Protein AF-A0A7S4NVI3-F1 (afdb_monomer_lite)

Structure (mmCIF, N/CA/C/O backbone):
data_AF-A0A7S4NVI3-F1
#
_entry.id   AF-A0A7S4NVI3-F1
#
loop_
_atom_site.group_PDB
_atom_site.id
_atom_site.type_symbol
_atom_site.label_atom_id
_atom_site.label_alt_id
_atom_site.label_comp_id
_atom_site.label_asym_id
_atom_site.label_entity_id
_atom_site.label_seq_id
_atom_site.pdbx_PDB_ins_code
_atom_site.Cartn_x
_atom_site.Cartn_y
_atom_site.Cartn_z
_atom_site.occupancy
_atom_site.B_iso_or_equiv
_atom_site.auth_seq_id
_atom_site.auth_comp_id
_atom_site.auth_asym_id
_atom_site.a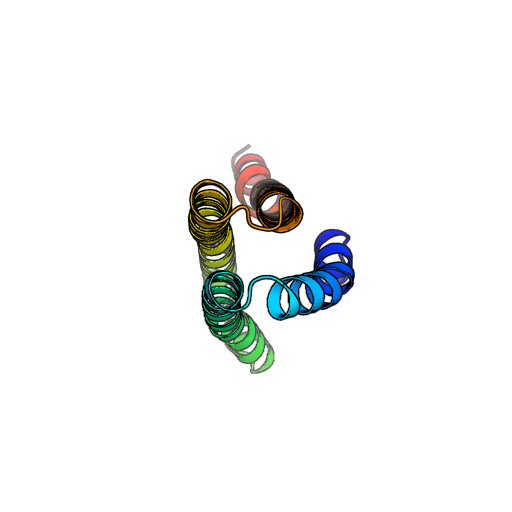uth_atom_id
_atom_site.pdbx_PDB_model_num
ATOM 1 N N . PHE A 1 1 ? -19.274 -8.121 8.576 1.00 41.72 1 PHE A N 1
ATOM 2 C CA . PHE A 1 1 ? -18.892 -9.004 7.457 1.00 41.72 1 PHE A CA 1
ATOM 3 C C . PHE A 1 1 ? -19.055 -8.321 6.098 1.00 41.72 1 PHE A C 1
ATOM 5 O O . PHE A 1 1 ? -19.888 -8.720 5.302 1.00 41.72 1 PHE A O 1
ATOM 12 N N . ARG A 1 2 ? -18.261 -7.287 5.793 1.00 56.16 2 ARG A N 1
ATOM 13 C CA . ARG A 1 2 ? -18.222 -6.719 4.435 1.00 56.16 2 ARG A CA 1
ATOM 14 C C . ARG A 1 2 ? -16.770 -6.443 4.050 1.00 56.16 2 ARG A C 1
ATOM 16 O O . ARG A 1 2 ? -16.317 -5.307 4.099 1.00 56.16 2 ARG A O 1
ATOM 23 N N . GLN A 1 3 ? -16.028 -7.524 3.803 1.00 67.62 3 GLN A N 1
ATOM 24 C CA . GLN A 1 3 ? -14.626 -7.475 3.364 1.00 67.62 3 GLN A CA 1
ATOM 25 C C . GLN A 1 3 ? -14.501 -7.253 1.847 1.00 67.62 3 GLN A C 1
ATOM 27 O O . GLN A 1 3 ? -13.537 -6.640 1.404 1.00 67.62 3 GLN A O 1
ATOM 32 N N . LEU A 1 4 ? -15.519 -7.642 1.070 1.00 81.94 4 LEU A N 1
ATOM 33 C CA . LEU A 1 4 ? -15.618 -7.374 -0.367 1.00 81.94 4 LEU A CA 1
ATOM 34 C C . LEU A 1 4 ? -16.036 -5.918 -0.616 1.00 81.94 4 LEU A C 1
ATOM 36 O O . LEU A 1 4 ? -17.210 -5.597 -0.814 1.00 81.94 4 LEU A O 1
ATOM 40 N N . THR A 1 5 ? -15.071 -5.011 -0.528 1.00 87.88 5 THR A N 1
ATOM 41 C CA . THR A 1 5 ? -15.232 -3.615 -0.949 1.00 87.88 5 THR A CA 1
ATOM 42 C C . THR A 1 5 ? -14.802 -3.454 -2.404 1.00 87.88 5 THR A C 1
ATOM 44 O O . THR A 1 5 ? -14.074 -4.291 -2.937 1.00 87.88 5 THR A O 1
ATOM 47 N N . PHE A 1 6 ? -15.215 -2.353 -3.040 1.00 89.19 6 PHE A N 1
ATOM 48 C CA . PHE A 1 6 ? -14.707 -1.987 -4.365 1.00 89.19 6 PHE A CA 1
ATOM 49 C C . PHE A 1 6 ? -13.173 -1.970 -4.388 1.00 89.19 6 PHE A C 1
ATOM 51 O O . PHE A 1 6 ? -12.590 -2.558 -5.284 1.00 89.19 6 PHE A O 1
ATOM 58 N N . LEU A 1 7 ? -12.532 -1.395 -3.360 1.00 89.50 7 LEU A N 1
ATOM 59 C CA . LEU A 1 7 ? -11.072 -1.375 -3.209 1.00 89.50 7 LEU A CA 1
ATOM 60 C C . LEU A 1 7 ? -10.464 -2.783 -3.257 1.00 89.50 7 LEU A C 1
ATOM 62 O O . LEU A 1 7 ? -9.495 -3.010 -3.972 1.00 89.50 7 LEU A O 1
ATOM 66 N N . HIS A 1 8 ? -11.046 -3.730 -2.523 1.00 89.94 8 HIS A N 1
ATOM 67 C CA . HIS A 1 8 ? -10.538 -5.098 -2.470 1.00 89.94 8 HIS A CA 1
ATOM 68 C C . HIS A 1 8 ? -10.656 -5.808 -3.826 1.00 89.94 8 HIS A C 1
ATOM 70 O O . HIS A 1 8 ? -9.685 -6.390 -4.304 1.00 89.94 8 HIS A O 1
ATOM 76 N N . ILE A 1 9 ? -11.829 -5.720 -4.463 1.00 91.44 9 ILE A N 1
ATOM 77 C CA . ILE A 1 9 ? -12.079 -6.354 -5.765 1.00 91.44 9 ILE A CA 1
ATOM 78 C C . ILE A 1 9 ? -11.223 -5.698 -6.851 1.00 91.44 9 ILE A C 1
ATOM 80 O O . ILE A 1 9 ? -10.580 -6.404 -7.620 1.00 91.44 9 ILE A O 1
ATOM 84 N N . TYR A 1 10 ? -11.169 -4.364 -6.880 1.00 92.62 10 TYR A N 1
ATOM 85 C CA . TYR A 1 10 ? -10.333 -3.604 -7.805 1.00 92.62 10 TYR A CA 1
ATOM 86 C C . TYR A 1 10 ? -8.871 -4.028 -7.691 1.00 92.62 10 TYR A C 1
ATOM 88 O O . TYR A 1 10 ? -8.262 -4.352 -8.705 1.00 92.62 10 TYR A O 1
ATOM 96 N N . HIS A 1 11 ? -8.327 -4.093 -6.472 1.00 92.88 11 HIS A N 1
ATOM 97 C CA . HIS A 1 11 ? -6.937 -4.474 -6.253 1.00 92.88 11 HIS A CA 1
ATOM 98 C C . HIS A 1 11 ? -6.653 -5.901 -6.732 1.00 92.88 11 HIS A C 1
ATOM 100 O O . HIS A 1 11 ? -5.827 -6.079 -7.620 1.00 92.88 11 HIS A O 1
ATOM 106 N N . HIS A 1 12 ? -7.362 -6.909 -6.211 1.00 91.12 12 HIS A N 1
ATOM 107 C CA . HIS A 1 12 ? -7.050 -8.311 -6.511 1.00 91.12 12 HIS A CA 1
ATOM 108 C C . HIS A 1 12 ? -7.372 -8.725 -7.952 1.00 91.12 12 HIS A C 1
ATOM 110 O O . HIS A 1 12 ? -6.710 -9.616 -8.476 1.00 91.12 12 HIS A O 1
ATOM 116 N N . ALA A 1 13 ? -8.338 -8.077 -8.610 1.00 90.94 13 ALA A N 1
ATOM 117 C CA . ALA A 1 13 ? -8.626 -8.341 -10.019 1.00 90.94 13 ALA A CA 1
ATOM 118 C C . ALA A 1 13 ? -7.577 -7.737 -10.969 1.00 90.94 13 ALA A C 1
ATOM 120 O O . ALA A 1 13 ? -7.327 -8.295 -12.033 1.00 90.94 13 ALA A O 1
ATOM 121 N N . SER A 1 14 ? -6.966 -6.604 -10.604 1.00 90.50 14 SER A N 1
ATOM 122 C CA . SER A 1 14 ? -6.025 -5.878 -11.471 1.00 90.50 14 SER A CA 1
ATOM 123 C C . SER A 1 14 ? -4.556 -6.211 -11.205 1.00 90.50 14 SER A C 1
ATOM 125 O O . SER A 1 14 ? -3.780 -6.311 -12.154 1.00 90.50 14 SER A O 1
ATOM 127 N N . ILE A 1 15 ? -4.166 -6.404 -9.938 1.00 88.06 15 ILE A N 1
ATOM 128 C CA . ILE A 1 15 ? -2.756 -6.536 -9.543 1.00 88.06 15 ILE A CA 1
ATOM 129 C C . ILE A 1 15 ? -2.086 -7.756 -10.171 1.00 88.06 15 ILE A C 1
ATOM 131 O O . ILE A 1 15 ? -0.941 -7.656 -10.585 1.00 88.06 15 ILE A O 1
ATOM 135 N N . LEU A 1 16 ? -2.801 -8.879 -10.302 1.00 88.19 16 LEU A N 1
ATOM 136 C CA . LEU A 1 16 ? -2.252 -10.115 -10.872 1.00 88.19 16 LEU A CA 1
ATOM 137 C C . LEU A 1 16 ? -1.845 -9.923 -12.338 1.00 88.19 16 LEU A C 1
ATOM 139 O O . LEU A 1 16 ? -0.738 -10.281 -12.727 1.00 88.19 16 LEU A O 1
ATOM 143 N N . VAL A 1 17 ? -2.717 -9.285 -13.124 1.00 86.94 17 VAL A N 1
ATOM 144 C CA . VAL A 1 17 ? -2.473 -9.006 -14.546 1.00 86.94 17 VAL A CA 1
ATOM 145 C C . VAL A 1 17 ? -1.345 -7.986 -14.713 1.00 86.94 17 VAL A C 1
ATOM 147 O O . VAL A 1 17 ? -0.477 -8.145 -15.568 1.00 86.94 17 VAL A O 1
ATOM 150 N N . LEU A 1 18 ? -1.338 -6.938 -13.883 1.00 85.06 18 LEU A N 1
ATOM 151 C CA . LEU A 1 18 ? -0.319 -5.889 -13.934 1.00 85.06 18 LEU A CA 1
ATOM 152 C C . LEU A 1 18 ? 1.061 -6.389 -13.493 1.00 85.06 18 LEU A C 1
ATOM 154 O O . LEU A 1 18 ? 2.056 -6.007 -14.107 1.00 85.06 18 LEU A O 1
ATOM 158 N N . ALA A 1 19 ? 1.128 -7.244 -12.471 1.00 83.88 19 ALA A N 1
ATOM 159 C CA . ALA A 1 19 ? 2.376 -7.825 -11.985 1.00 83.88 19 ALA A CA 1
ATOM 160 C C . ALA A 1 19 ? 2.994 -8.773 -13.022 1.00 83.88 19 ALA A C 1
ATOM 162 O O . ALA A 1 19 ? 4.193 -8.691 -13.292 1.00 83.88 19 ALA A O 1
ATOM 163 N N . GLU A 1 20 ? 2.183 -9.617 -13.667 1.00 84.62 20 GLU A N 1
ATOM 164 C CA . GLU A 1 20 ? 2.650 -10.496 -14.745 1.00 84.62 20 GLU A CA 1
ATOM 165 C C . GLU A 1 20 ? 3.166 -9.685 -15.944 1.00 84.62 20 GLU A C 1
ATOM 167 O O . GLU A 1 20 ? 4.308 -9.865 -16.374 1.00 84.62 20 GLU A O 1
ATOM 172 N N . ALA A 1 21 ? 2.378 -8.717 -16.425 1.00 82.19 21 ALA A N 1
ATOM 173 C CA . ALA A 1 21 ? 2.780 -7.846 -17.529 1.00 82.19 21 ALA A CA 1
ATOM 174 C C . ALA A 1 21 ? 4.053 -7.044 -17.207 1.00 82.19 21 ALA A C 1
ATOM 176 O O . ALA A 1 21 ? 4.940 -6.909 -18.055 1.00 82.19 21 ALA A O 1
ATOM 177 N N . GLY A 1 22 ? 4.165 -6.532 -15.978 1.00 79.00 22 GLY A N 1
ATOM 178 C CA . GLY A 1 22 ? 5.331 -5.796 -15.501 1.00 79.00 22 GLY A CA 1
ATOM 179 C C . GLY A 1 22 ? 6.579 -6.670 -15.397 1.00 79.00 22 GLY A C 1
ATOM 180 O O . GLY A 1 22 ? 7.651 -6.254 -15.828 1.00 79.00 22 GLY A O 1
ATOM 181 N N . THR A 1 23 ? 6.457 -7.889 -14.872 1.00 79.81 23 THR A N 1
ATOM 182 C CA . THR A 1 23 ? 7.601 -8.790 -14.667 1.00 79.81 23 THR A CA 1
ATOM 183 C C . THR A 1 23 ? 8.228 -9.212 -15.992 1.00 79.81 23 THR A C 1
ATOM 185 O O . THR A 1 23 ? 9.451 -9.218 -16.121 1.00 79.81 23 THR A O 1
ATOM 188 N N . VAL A 1 24 ? 7.404 -9.502 -17.001 1.00 81.25 24 VAL A N 1
ATOM 189 C CA . VAL A 1 24 ? 7.876 -9.892 -18.339 1.00 81.25 24 VAL A CA 1
ATOM 190 C C . VAL A 1 24 ? 8.623 -8.751 -19.036 1.00 81.25 24 VAL A C 1
ATOM 192 O O . VAL A 1 24 ? 9.581 -8.994 -19.766 1.00 81.25 24 VAL A O 1
ATOM 195 N N . THR A 1 25 ? 8.199 -7.506 -18.817 1.00 73.19 25 THR A N 1
ATOM 196 C CA . THR A 1 25 ? 8.721 -6.341 -19.547 1.00 73.19 25 THR A CA 1
ATOM 197 C C . THR A 1 25 ? 9.845 -5.615 -18.810 1.00 73.19 25 THR A C 1
ATOM 199 O O . THR A 1 25 ? 10.765 -5.106 -19.446 1.00 73.19 25 THR A O 1
ATOM 202 N N . TYR A 1 26 ? 9.813 -5.589 -17.477 1.00 73.12 26 TYR A N 1
ATOM 203 C CA . TYR A 1 26 ? 10.719 -4.793 -16.652 1.00 73.12 26 TYR A CA 1
ATOM 204 C C . TYR A 1 26 ? 11.003 -5.452 -15.288 1.00 73.12 26 TYR A C 1
ATOM 206 O O . TYR A 1 26 ? 10.801 -4.857 -14.225 1.00 73.12 26 TYR A O 1
ATOM 214 N N . ALA A 1 27 ? 11.510 -6.687 -15.327 1.00 72.19 27 ALA A N 1
ATOM 215 C CA . ALA A 1 27 ? 11.681 -7.561 -14.164 1.00 72.19 27 ALA A CA 1
ATOM 216 C C . ALA A 1 27 ? 12.347 -6.902 -12.938 1.00 72.19 27 ALA A C 1
ATOM 218 O O . ALA A 1 27 ? 11.838 -7.032 -11.828 1.00 72.19 27 ALA A O 1
ATOM 219 N N . ALA A 1 28 ? 13.464 -6.183 -13.105 1.00 73.50 28 ALA A N 1
ATOM 220 C CA . ALA A 1 28 ? 14.252 -5.681 -11.972 1.00 73.50 28 ALA A CA 1
ATOM 221 C C . ALA A 1 28 ? 13.510 -4.635 -11.098 1.00 73.50 28 ALA A C 1
ATOM 223 O O . ALA A 1 28 ? 13.351 -4.878 -9.901 1.00 73.50 28 ALA A O 1
ATOM 224 N N . PRO A 1 29 ? 13.020 -3.500 -11.637 1.00 70.56 29 PRO A N 1
ATOM 225 C CA . PRO A 1 29 ? 12.279 -2.512 -10.845 1.00 70.56 29 PRO A CA 1
ATOM 226 C C . PRO A 1 29 ? 10.922 -3.015 -10.323 1.00 70.56 29 PRO A C 1
ATOM 228 O O . PRO A 1 29 ? 10.546 -2.655 -9.207 1.00 70.56 29 PRO A O 1
ATOM 231 N N . VAL A 1 30 ? 10.218 -3.877 -11.072 1.00 75.94 30 VAL A N 1
ATOM 232 C CA . VAL A 1 30 ? 8.966 -4.513 -10.604 1.00 75.94 30 VAL A CA 1
ATOM 233 C C . VAL A 1 30 ? 9.227 -5.401 -9.389 1.00 75.94 30 VAL A C 1
ATOM 235 O O . VAL A 1 30 ? 8.540 -5.268 -8.381 1.00 75.94 30 VAL A O 1
ATOM 238 N N . SER A 1 31 ? 10.285 -6.219 -9.428 1.00 79.62 31 SER A N 1
ATOM 239 C CA . SER A 1 31 ? 10.616 -7.155 -8.343 1.00 79.62 31 SER A CA 1
ATOM 240 C C . SER A 1 31 ? 10.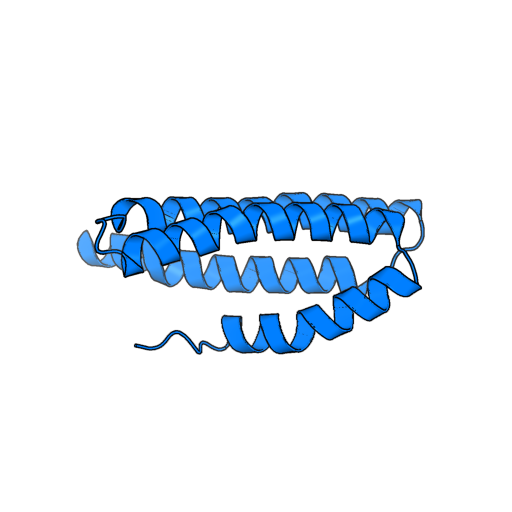839 -6.464 -6.995 1.00 79.62 31 SER A C 1
ATOM 242 O O . SER A 1 31 ? 10.514 -7.027 -5.949 1.00 79.62 31 SER A O 1
ATOM 244 N N . ILE A 1 32 ? 11.380 -5.240 -6.986 1.00 82.38 32 ILE A N 1
ATOM 245 C CA . ILE A 1 32 ? 11.585 -4.474 -5.746 1.00 82.38 32 ILE A CA 1
ATOM 246 C C . ILE A 1 32 ? 10.238 -3.993 -5.182 1.00 82.38 32 ILE A C 1
ATOM 248 O O . ILE A 1 32 ? 10.005 -4.098 -3.976 1.00 82.38 32 ILE A O 1
ATOM 252 N N . GLY A 1 33 ? 9.341 -3.502 -6.045 1.00 82.94 33 GLY A N 1
ATOM 253 C CA . GLY A 1 33 ? 7.981 -3.115 -5.658 1.00 82.94 33 GLY A CA 1
ATOM 254 C C . GLY A 1 33 ? 7.178 -4.297 -5.111 1.00 82.94 33 GLY A C 1
ATOM 255 O O . GLY A 1 33 ? 6.573 -4.192 -4.041 1.00 82.94 33 GLY A O 1
ATOM 256 N N . ASP A 1 34 ? 7.259 -5.446 -5.779 1.00 85.12 34 ASP A N 1
ATOM 257 C CA . ASP A 1 34 ? 6.610 -6.685 -5.347 1.00 85.12 34 ASP A CA 1
ATOM 258 C C . ASP A 1 34 ? 7.178 -7.191 -4.018 1.00 85.12 34 ASP A C 1
ATOM 260 O O . ASP A 1 34 ? 6.427 -7.586 -3.130 1.00 85.12 34 ASP A O 1
ATOM 264 N N . SER A 1 35 ? 8.495 -7.088 -3.814 1.00 88.56 35 SER A N 1
ATOM 265 C CA . SER A 1 35 ? 9.132 -7.461 -2.543 1.00 88.56 35 SER A CA 1
ATOM 266 C C . SER A 1 35 ? 8.615 -6.617 -1.371 1.00 88.56 35 SER A C 1
ATOM 268 O O . SER A 1 35 ? 8.306 -7.153 -0.302 1.00 88.56 35 SER A O 1
ATOM 270 N N . LEU A 1 36 ? 8.468 -5.300 -1.568 1.00 90.38 36 LEU A N 1
ATOM 271 C CA . LEU A 1 36 ? 7.859 -4.410 -0.573 1.00 90.38 36 LEU A CA 1
ATO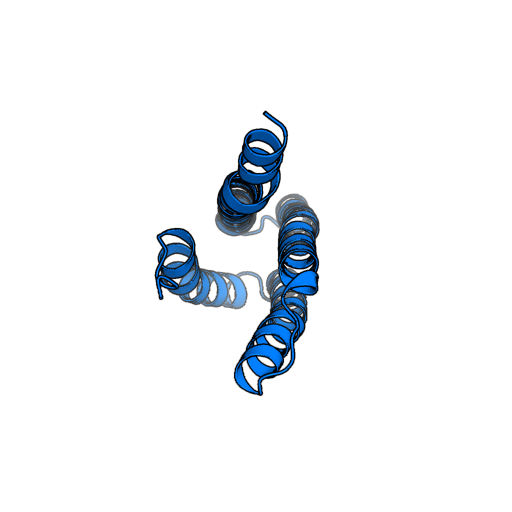M 272 C C . LEU A 1 36 ? 6.398 -4.786 -0.302 1.00 90.38 36 LEU A C 1
ATOM 274 O O . LEU A 1 36 ? 5.968 -4.806 0.855 1.00 90.38 36 LEU A O 1
ATOM 278 N N . ASN A 1 37 ? 5.641 -5.115 -1.350 1.00 91.44 37 ASN A N 1
ATOM 279 C CA . ASN A 1 37 ? 4.259 -5.555 -1.221 1.00 91.44 37 ASN A CA 1
ATOM 280 C C . ASN A 1 37 ? 4.147 -6.865 -0.423 1.00 91.44 37 ASN A C 1
ATOM 282 O O . ASN A 1 37 ? 3.339 -6.944 0.504 1.00 91.44 37 ASN A O 1
ATOM 286 N N . CYS A 1 38 ? 4.987 -7.861 -0.714 1.00 92.38 38 CYS A N 1
ATOM 287 C CA . CYS A 1 38 ? 5.047 -9.115 0.033 1.00 92.38 38 CYS A CA 1
ATOM 288 C C . CYS A 1 38 ? 5.351 -8.878 1.516 1.00 92.38 38 CYS A C 1
ATOM 290 O O . CYS A 1 38 ? 4.675 -9.443 2.375 1.00 92.38 38 CYS A O 1
ATOM 292 N N . PHE A 1 39 ? 6.311 -8.004 1.834 1.00 94.12 39 PHE A N 1
ATOM 293 C CA . PHE A 1 39 ? 6.630 -7.654 3.220 1.00 94.12 39 PHE A CA 1
ATOM 294 C C . PHE A 1 39 ? 5.424 -7.060 3.962 1.00 94.12 39 PHE A C 1
ATOM 296 O O . PHE A 1 39 ? 5.078 -7.502 5.060 1.00 94.12 39 PHE A O 1
ATOM 303 N N . VAL A 1 40 ? 4.730 -6.095 3.355 1.00 95.12 40 VAL A N 1
ATOM 304 C CA . VAL A 1 40 ? 3.527 -5.502 3.957 1.00 95.12 40 VAL A CA 1
ATOM 305 C C . VAL A 1 40 ? 2.395 -6.520 4.083 1.00 95.12 40 VAL A C 1
ATOM 307 O O . VAL A 1 40 ? 1.684 -6.527 5.092 1.00 95.12 40 VAL A O 1
ATOM 310 N N . HIS A 1 41 ? 2.244 -7.417 3.109 1.00 94.50 41 HIS A N 1
ATOM 311 C CA . HIS A 1 41 ? 1.266 -8.496 3.175 1.00 94.50 41 HIS A CA 1
ATOM 312 C C . HIS A 1 41 ? 1.555 -9.474 4.311 1.00 94.50 41 HIS A C 1
ATOM 314 O O . HIS A 1 41 ? 0.614 -9.853 5.004 1.00 94.50 41 HIS A O 1
ATOM 320 N N . ILE A 1 42 ? 2.817 -9.822 4.578 1.00 95.81 42 ILE A N 1
ATOM 321 C CA . ILE A 1 42 ? 3.187 -10.635 5.748 1.00 95.81 42 ILE A CA 1
ATOM 322 C C . ILE A 1 42 ? 2.661 -9.980 7.032 1.00 95.81 42 ILE A C 1
ATOM 324 O O . ILE A 1 42 ? 1.975 -10.632 7.820 1.00 95.81 42 ILE A O 1
ATOM 328 N N . VAL A 1 43 ? 2.897 -8.675 7.213 1.00 94.88 43 VAL A N 1
ATOM 329 C CA . VAL A 1 43 ? 2.414 -7.923 8.386 1.00 94.88 43 VAL A CA 1
ATOM 330 C C . VAL A 1 43 ? 0.882 -7.904 8.456 1.00 94.88 43 VAL A C 1
ATOM 332 O O . VAL A 1 43 ? 0.299 -8.130 9.518 1.00 94.88 43 VAL A O 1
ATOM 335 N N . MET A 1 44 ? 0.210 -7.655 7.330 1.00 95.06 44 MET A N 1
ATOM 336 C CA . MET A 1 44 ? -1.251 -7.601 7.267 1.00 95.06 44 MET A CA 1
ATOM 337 C C . MET A 1 44 ? -1.890 -8.962 7.5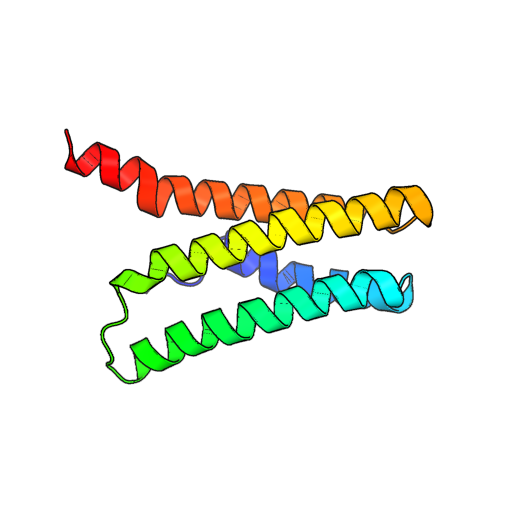73 1.00 95.06 44 MET A C 1
ATOM 339 O O . MET A 1 44 ? -2.829 -9.037 8.366 1.00 95.06 44 MET A O 1
ATOM 343 N N . TYR A 1 45 ? -1.412 -10.039 6.953 1.00 93.88 45 TYR A N 1
ATOM 344 C CA . TYR A 1 45 ? -1.952 -11.377 7.178 1.00 93.88 45 TYR A CA 1
ATOM 345 C C . TYR A 1 45 ? -1.660 -11.868 8.589 1.00 93.88 45 TYR A C 1
ATOM 347 O O . TYR A 1 45 ? -2.540 -12.472 9.196 1.00 93.88 45 TYR A O 1
ATOM 355 N N . PHE A 1 46 ? -0.498 -11.532 9.154 1.00 94.00 46 PHE A N 1
ATOM 356 C CA . PHE A 1 46 ? -0.212 -11.798 10.559 1.00 94.00 46 PHE A CA 1
ATOM 357 C C . PHE A 1 46 ? -1.230 -11.114 11.483 1.00 94.00 46 PHE A C 1
ATOM 359 O O . PHE A 1 46 ? -1.794 -11.755 12.367 1.00 94.00 46 PHE A O 1
ATOM 366 N N . TYR A 1 47 ? -1.548 -9.840 11.236 1.00 93.62 47 TYR A N 1
ATOM 367 C CA . TYR A 1 47 ? -2.588 -9.123 11.978 1.00 93.62 47 TYR A CA 1
ATOM 368 C C . TYR A 1 47 ? -3.952 -9.834 11.924 1.00 93.62 47 TYR A C 1
ATOM 370 O O . TYR A 1 47 ? -4.599 -10.019 12.958 1.00 93.62 47 TYR A O 1
ATOM 378 N N . TRP A 1 48 ? -4.388 -10.263 10.736 1.00 91.19 48 TRP A N 1
ATOM 379 C CA . TRP A 1 48 ? -5.657 -10.979 10.586 1.00 91.19 48 TRP A CA 1
ATOM 380 C C . TRP A 1 48 ? -5.629 -12.372 11.220 1.00 91.19 48 TRP A C 1
ATOM 382 O O . TRP A 1 48 ? -6.625 -12.773 11.820 1.00 91.19 48 TRP A O 1
ATOM 392 N N . ALA A 1 49 ? -4.502 -13.082 11.140 1.00 92.62 49 ALA A N 1
ATOM 393 C CA . ALA A 1 49 ? -4.318 -14.382 11.777 1.00 92.62 49 ALA A CA 1
ATOM 394 C C . ALA A 1 49 ? -4.437 -14.279 13.305 1.00 92.62 49 ALA A C 1
ATOM 396 O O . ALA A 1 49 ? -5.141 -15.075 13.919 1.00 92.62 49 ALA A O 1
ATOM 397 N N . MET A 1 50 ? -3.832 -13.254 13.913 1.00 93.50 50 MET A N 1
ATOM 398 C CA . MET A 1 50 ? -3.928 -13.009 15.356 1.00 93.50 50 MET A CA 1
ATOM 399 C C . MET A 1 50 ? -5.361 -12.695 15.801 1.00 93.50 50 MET A C 1
ATOM 401 O O . MET A 1 50 ? -5.821 -13.230 16.810 1.00 93.50 50 MET A O 1
ATOM 405 N N . LEU A 1 51 ? -6.099 -11.892 15.026 1.00 91.25 51 LEU A N 1
ATOM 406 C CA . LEU A 1 51 ? -7.524 -11.656 15.283 1.00 91.25 51 LEU A CA 1
ATOM 407 C C . LEU A 1 51 ? -8.356 -12.941 15.170 1.00 91.25 51 LEU A C 1
ATOM 409 O O . LEU A 1 51 ? -9.245 -13.164 15.987 1.00 91.25 51 LEU A O 1
ATOM 413 N N . ALA A 1 52 ? -8.077 -13.784 14.171 1.00 90.88 52 ALA A N 1
ATOM 414 C CA . ALA A 1 52 ? -8.761 -15.064 13.991 1.00 90.88 52 ALA A CA 1
ATOM 415 C C . ALA A 1 52 ? -8.448 -16.061 15.122 1.00 90.88 52 ALA A C 1
ATOM 417 O O . ALA A 1 52 ? -9.313 -16.847 15.495 1.00 90.88 52 ALA A O 1
ATOM 418 N N . ALA A 1 53 ? -7.251 -15.981 15.710 1.00 94.44 53 ALA A N 1
ATOM 419 C CA . ALA A 1 53 ? -6.850 -16.740 16.894 1.00 94.44 53 ALA A CA 1
ATOM 420 C C . ALA A 1 53 ? -7.457 -16.208 18.212 1.00 94.44 53 ALA A C 1
ATOM 422 O O . ALA A 1 53 ? -7.174 -16.750 19.278 1.00 94.44 53 ALA A O 1
ATOM 423 N N . GLY A 1 54 ? -8.280 -15.153 18.162 1.00 91.56 54 GLY A N 1
ATOM 424 C CA . GLY A 1 54 ? -8.941 -14.571 19.333 1.00 91.56 54 GLY A CA 1
ATOM 425 C C . GLY A 1 54 ? -8.087 -13.580 20.128 1.00 91.56 54 GLY A C 1
ATOM 426 O O . GLY A 1 54 ? -8.504 -13.152 21.202 1.00 91.56 54 GLY A O 1
ATOM 427 N N . VAL A 1 55 ? -6.914 -13.185 19.620 1.00 93.38 55 VAL A N 1
ATOM 428 C CA . VAL A 1 55 ? -6.071 -12.169 20.264 1.00 93.38 55 VAL A CA 1
ATOM 429 C C . VAL A 1 55 ? -6.598 -10.774 19.930 1.00 93.38 55 VAL A C 1
ATOM 431 O O . VAL A 1 55 ? -6.787 -10.437 18.759 1.00 93.38 55 VAL A O 1
ATOM 434 N N . ASP A 1 56 ? -6.808 -9.933 20.948 1.00 90.44 56 ASP A N 1
ATOM 435 C CA . ASP A 1 56 ? -7.251 -8.552 20.738 1.00 90.44 56 ASP A CA 1
ATOM 436 C C . ASP A 1 56 ? -6.130 -7.694 20.138 1.00 90.44 56 ASP A C 1
ATOM 438 O O . ASP A 1 56 ? -5.280 -7.133 20.826 1.00 90.44 56 ASP A O 1
ATOM 442 N N . MET A 1 57 ? -6.159 -7.579 18.813 1.00 89.94 57 MET A N 1
ATOM 443 C CA . MET A 1 57 ? -5.292 -6.695 18.037 1.00 89.94 57 MET A CA 1
ATOM 444 C C . MET A 1 57 ? -6.032 -5.442 17.550 1.00 89.94 57 MET A C 1
ATOM 446 O O . MET A 1 57 ? -5.541 -4.730 16.675 1.00 89.94 57 MET A O 1
ATOM 450 N N . SER A 1 58 ? -7.224 -5.130 18.068 1.00 82.12 58 SER A N 1
ATOM 451 C CA . SER A 1 58 ? -8.084 -4.065 17.527 1.00 82.12 58 SER A CA 1
ATOM 452 C C . SER A 1 58 ? -7.398 -2.688 17.448 1.00 82.12 58 SER A C 1
ATOM 454 O O . SER A 1 58 ? -7.616 -1.946 16.482 1.00 82.12 58 SER A O 1
ATOM 456 N N . GLY A 1 59 ? -6.491 -2.384 18.385 1.00 88.06 59 GLY A N 1
ATOM 457 C CA . GLY A 1 59 ? -5.676 -1.163 18.402 1.00 88.06 59 GLY A CA 1
ATOM 458 C C . GLY A 1 59 ? -4.660 -1.045 17.256 1.00 88.06 59 GLY A C 1
ATOM 459 O O . GLY A 1 59 ? -4.356 0.063 16.809 1.00 88.06 59 GLY A O 1
ATOM 460 N N . TYR A 1 60 ? -4.192 -2.167 16.702 1.00 90.19 60 TYR A N 1
ATOM 461 C CA . TYR A 1 60 ? -3.152 -2.195 15.665 1.00 90.19 60 TYR A CA 1
ATOM 462 C C . TYR A 1 60 ? -3.691 -1.990 14.250 1.00 90.19 60 TYR A C 1
ATOM 464 O O . TYR A 1 60 ? -2.921 -1.717 13.330 1.00 90.19 60 TYR A O 1
ATOM 472 N N . LYS A 1 61 ? -5.016 -2.029 14.056 1.00 89.06 61 LYS A N 1
ATOM 473 C CA . LYS A 1 61 ? -5.645 -1.884 12.732 1.00 89.06 61 LYS A CA 1
ATOM 474 C C . LYS A 1 61 ? -5.186 -0.625 11.993 1.00 89.06 61 LYS A C 1
ATOM 476 O O . LYS A 1 61 ? -4.953 -0.636 10.784 1.00 89.06 61 LYS A O 1
ATOM 481 N N . LYS A 1 62 ? -5.079 0.483 12.733 1.00 90.00 62 LYS A N 1
ATOM 482 C CA . LYS A 1 62 ? -4.646 1.772 12.186 1.00 90.00 62 LYS A CA 1
ATOM 483 C C . LYS A 1 62 ? -3.186 1.717 11.735 1.00 90.00 62 LYS A C 1
ATOM 485 O O . LYS A 1 62 ? -2.890 2.209 10.654 1.00 90.00 62 LYS A O 1
ATOM 490 N N . ILE A 1 63 ? -2.317 1.092 12.529 1.00 93.19 63 ILE A N 1
ATOM 491 C CA . ILE A 1 63 ? -0.886 0.948 12.230 1.00 93.19 63 ILE A CA 1
ATOM 492 C C . ILE A 1 63 ? -0.703 0.127 10.953 1.00 93.19 63 ILE A C 1
ATOM 494 O O . ILE A 1 63 ? -0.011 0.570 10.046 1.00 93.19 63 ILE A O 1
ATOM 498 N N . VAL A 1 64 ? -1.406 -1.003 10.824 1.00 93.94 64 VAL A N 1
ATOM 499 C CA . VAL A 1 64 ? -1.372 -1.832 9.605 1.00 93.94 64 VAL A CA 1
ATOM 500 C C . VAL A 1 64 ? -1.786 -1.022 8.371 1.00 93.94 64 VAL A C 1
ATOM 502 O O . VAL A 1 64 ? -1.111 -1.065 7.346 1.00 93.94 64 VAL A O 1
ATOM 505 N N . THR A 1 65 ? -2.839 -0.206 8.488 1.00 93.06 65 THR A N 1
ATOM 506 C CA . THR A 1 65 ? -3.287 0.665 7.385 1.00 93.06 65 THR A CA 1
ATOM 507 C C . THR A 1 65 ? -2.253 1.752 7.050 1.00 93.06 65 THR A C 1
ATOM 509 O O . THR A 1 65 ? -2.065 2.097 5.887 1.00 93.06 65 THR A O 1
AT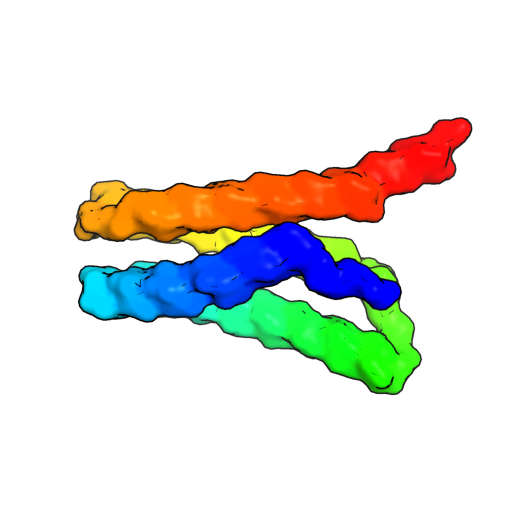OM 512 N N . GLN A 1 66 ? -1.559 2.299 8.053 1.00 93.56 66 GLN A N 1
ATOM 513 C CA . GLN A 1 66 ? -0.500 3.295 7.850 1.00 93.56 66 GLN A CA 1
ATOM 514 C C . GLN A 1 66 ? 0.736 2.699 7.166 1.00 93.56 66 GLN A C 1
ATOM 516 O O . GLN A 1 66 ? 1.317 3.358 6.311 1.00 93.56 66 GLN A O 1
ATOM 521 N N . ILE A 1 67 ? 1.107 1.458 7.495 1.00 94.81 67 ILE A N 1
ATOM 522 C CA . ILE A 1 67 ? 2.196 0.732 6.823 1.00 94.81 67 ILE A CA 1
ATOM 523 C C . ILE A 1 67 ? 1.848 0.516 5.342 1.00 94.81 67 ILE A C 1
ATOM 525 O O . ILE A 1 67 ? 2.688 0.764 4.482 1.00 94.81 67 ILE A O 1
ATOM 529 N N . GLN A 1 68 ? 0.604 0.141 5.026 1.00 94.50 68 GLN A N 1
ATOM 530 C CA . GLN A 1 68 ? 0.138 0.009 3.638 1.00 94.50 68 GLN A CA 1
ATOM 531 C C . GLN A 1 68 ? 0.214 1.336 2.869 1.00 94.50 68 GLN A C 1
ATOM 533 O O . GLN A 1 68 ? 0.750 1.379 1.766 1.00 94.50 68 GLN A O 1
ATOM 538 N N . LEU A 1 69 ? -0.243 2.440 3.470 1.00 94.69 69 LEU A N 1
ATOM 539 C CA . LEU A 1 69 ? -0.113 3.777 2.875 1.00 94.69 69 LEU A CA 1
ATOM 540 C C . LEU A 1 69 ? 1.349 4.166 2.626 1.00 94.69 69 LEU A C 1
ATOM 542 O O . LEU A 1 69 ? 1.669 4.688 1.561 1.00 94.69 69 LEU A O 1
ATOM 546 N N . LEU A 1 70 ? 2.237 3.891 3.585 1.00 94.94 70 LEU A N 1
ATOM 547 C CA . LEU A 1 70 ? 3.666 4.153 3.433 1.00 94.94 70 LEU A CA 1
ATOM 548 C C . LEU A 1 70 ? 4.270 3.338 2.281 1.00 94.94 70 LEU A C 1
ATOM 550 O O . LEU A 1 70 ? 5.090 3.864 1.535 1.00 94.94 70 LEU A O 1
ATOM 554 N N . GLN A 1 71 ? 3.840 2.088 2.100 1.00 95.00 71 GLN A N 1
ATOM 555 C CA . GLN A 1 71 ? 4.280 1.249 0.986 1.00 95.00 71 GLN A CA 1
ATOM 556 C C . GLN A 1 71 ? 3.860 1.803 -0.374 1.00 95.00 71 GLN A C 1
ATOM 558 O O . GLN A 1 71 ? 4.679 1.759 -1.284 1.00 95.00 71 GLN A O 1
ATOM 563 N N . PHE A 1 72 ? 2.660 2.369 -0.521 1.00 93.38 72 PHE A N 1
ATOM 564 C CA . PHE A 1 72 ? 2.286 3.051 -1.768 1.00 93.38 72 PHE A CA 1
ATOM 565 C C . PHE A 1 72 ? 3.121 4.319 -1.989 1.00 93.38 72 PHE A C 1
ATOM 567 O O . PHE A 1 72 ? 3.611 4.554 -3.079 1.00 93.38 72 PHE A O 1
ATOM 574 N N . VAL A 1 73 ? 3.404 5.113 -0.951 1.00 93.94 73 VAL A N 1
ATOM 575 C CA . VAL A 1 73 ? 4.269 6.299 -1.117 1.00 93.94 73 VAL A CA 1
ATOM 576 C C . VAL A 1 73 ? 5.683 5.913 -1.570 1.00 93.94 73 VAL A C 1
ATOM 578 O O . VAL A 1 73 ? 6.209 6.489 -2.520 1.00 93.94 73 VAL A O 1
ATOM 581 N N . LEU A 1 74 ? 6.303 4.932 -0.908 1.00 92.12 74 LEU A N 1
ATOM 582 C CA . LEU A 1 74 ? 7.649 4.469 -1.258 1.00 92.12 74 LEU A CA 1
ATOM 583 C C . LEU A 1 74 ? 7.671 3.754 -2.617 1.00 92.12 74 LEU A C 1
ATOM 585 O O . LEU A 1 74 ? 8.576 3.989 -3.419 1.00 92.12 74 LEU A O 1
ATOM 589 N N . GLY A 1 75 ? 6.660 2.925 -2.888 1.00 89.56 75 GLY A N 1
ATOM 590 C CA . GLY A 1 75 ? 6.468 2.231 -4.159 1.00 89.56 75 GLY A CA 1
ATOM 591 C C . GLY A 1 75 ? 6.311 3.209 -5.317 1.00 89.56 75 GLY A C 1
ATOM 592 O O . GLY A 1 75 ? 7.061 3.129 -6.285 1.00 89.56 75 GLY A O 1
ATOM 593 N N . GLY A 1 76 ? 5.428 4.199 -5.193 1.00 89.50 76 GLY A N 1
ATOM 594 C CA . GLY A 1 76 ? 5.205 5.231 -6.202 1.00 89.50 76 GLY A CA 1
ATOM 595 C C . GLY A 1 76 ? 6.456 6.045 -6.534 1.00 89.50 76 GLY A C 1
ATOM 596 O O . GLY A 1 76 ? 6.716 6.304 -7.711 1.00 89.50 76 GLY A O 1
ATOM 597 N N . ILE A 1 77 ? 7.278 6.395 -5.537 1.00 90.00 77 ILE A N 1
ATOM 598 C CA . ILE A 1 77 ? 8.571 7.068 -5.767 1.00 90.00 77 ILE A CA 1
ATOM 599 C C . ILE A 1 77 ? 9.504 6.168 -6.583 1.00 90.00 77 ILE A C 1
ATOM 601 O O . ILE A 1 77 ? 10.067 6.616 -7.583 1.00 90.00 77 ILE A O 1
ATOM 605 N N . LEU A 1 78 ? 9.644 4.900 -6.189 1.00 87.62 78 LEU A N 1
ATOM 606 C CA . LEU A 1 78 ? 10.519 3.945 -6.865 1.00 87.62 78 LEU A CA 1
ATOM 607 C C . LEU A 1 78 ? 10.069 3.672 -8.308 1.00 87.62 78 LEU A C 1
ATOM 609 O O . LEU A 1 78 ? 10.891 3.700 -9.223 1.00 87.62 78 LEU A O 1
ATOM 613 N N . LEU A 1 79 ? 8.769 3.457 -8.522 1.00 85.75 79 LEU A N 1
ATOM 614 C CA . LEU A 1 79 ? 8.182 3.202 -9.840 1.00 85.75 79 LEU A CA 1
ATOM 615 C C . LEU A 1 79 ? 8.309 4.427 -10.754 1.00 85.75 79 LEU A C 1
ATOM 617 O O . LEU A 1 79 ? 8.642 4.287 -11.930 1.00 85.75 79 LEU A O 1
ATOM 621 N N . THR A 1 80 ? 8.107 5.634 -10.216 1.00 86.62 80 THR A N 1
ATOM 622 C CA . THR A 1 80 ? 8.286 6.889 -10.966 1.00 86.62 80 THR A CA 1
ATOM 623 C C . THR A 1 80 ? 9.752 7.112 -11.329 1.00 86.62 80 THR A C 1
ATOM 625 O O . THR A 1 80 ? 10.059 7.479 -12.461 1.00 86.62 80 THR A O 1
ATOM 628 N N . TYR A 1 81 ? 10.679 6.848 -10.407 1.00 85.50 81 TYR A N 1
ATOM 629 C CA . TYR A 1 81 ? 12.109 6.924 -10.698 1.00 85.50 81 TYR A CA 1
ATOM 630 C C . TYR A 1 81 ? 12.523 5.906 -11.772 1.00 85.50 81 TYR A C 1
ATOM 632 O O . TYR A 1 81 ? 13.213 6.267 -12.725 1.00 85.50 81 TYR A O 1
ATOM 640 N N . GLY A 1 82 ? 12.037 4.664 -11.675 1.00 80.25 82 GLY A N 1
ATOM 641 C CA . GLY A 1 82 ? 12.248 3.631 -12.692 1.00 80.25 82 GLY A CA 1
ATOM 642 C C . GLY A 1 82 ? 11.711 4.036 -14.068 1.00 80.25 82 GLY A C 1
ATOM 643 O O . GLY A 1 82 ? 12.383 3.826 -15.077 1.00 80.25 82 GLY A O 1
ATOM 644 N N . TYR A 1 83 ? 10.548 4.693 -14.112 1.00 82.31 83 TYR A N 1
ATOM 645 C CA . TYR A 1 83 ? 9.990 5.282 -15.332 1.00 82.31 83 TYR A CA 1
ATOM 646 C C . TYR A 1 83 ? 10.903 6.332 -15.956 1.00 82.31 83 TYR A C 1
ATOM 648 O O . TYR A 1 83 ? 11.224 6.232 -17.140 1.00 82.31 83 TYR A O 1
ATOM 656 N N . LEU A 1 84 ? 11.367 7.293 -15.159 1.00 83.38 84 LEU A N 1
ATOM 657 C CA . LEU A 1 84 ? 12.200 8.391 -15.645 1.00 83.38 84 LEU A CA 1
ATOM 658 C C . LEU A 1 84 ? 13.585 7.936 -16.127 1.00 83.38 84 LEU A C 1
ATOM 660 O O . LEU A 1 84 ? 14.127 8.546 -17.042 1.00 83.38 84 LEU A O 1
ATOM 664 N N . GLN A 1 85 ? 14.160 6.889 -15.528 1.00 79.69 85 GLN A N 1
ATOM 665 C CA . GLN A 1 85 ? 15.505 6.406 -15.873 1.00 79.69 85 GLN A CA 1
ATOM 666 C C . GLN A 1 85 ? 15.517 5.347 -16.983 1.00 79.69 85 GLN A C 1
ATOM 668 O O . GLN A 1 85 ? 16.468 5.284 -17.755 1.00 79.69 85 GLN A O 1
ATOM 673 N N . GLY A 1 86 ? 14.490 4.495 -17.050 1.00 69.88 86 GLY A N 1
ATOM 674 C CA . GLY A 1 86 ? 14.501 3.290 -17.887 1.00 69.88 86 GLY A CA 1
ATOM 675 C C . GLY A 1 86 ? 13.363 3.181 -18.898 1.00 69.88 86 GLY A C 1
ATOM 676 O O . GLY A 1 86 ? 13.243 2.138 -19.533 1.00 69.88 86 GLY A O 1
ATOM 677 N N . GLY A 1 87 ? 12.505 4.202 -19.031 1.00 67.12 87 GLY A N 1
ATOM 678 C CA . GLY A 1 87 ? 11.337 4.136 -19.919 1.00 67.12 87 GLY A CA 1
ATOM 679 C C . GLY A 1 87 ? 10.361 3.029 -19.511 1.00 67.12 87 GLY A C 1
ATOM 680 O O . GLY A 1 87 ? 9.856 2.293 -20.357 1.00 67.12 87 GLY A O 1
ATOM 681 N N . PHE A 1 88 ? 10.170 2.868 -18.201 1.00 69.31 88 PHE A N 1
ATOM 682 C CA . PHE A 1 88 ? 9.311 1.849 -17.598 1.00 69.31 88 PHE A CA 1
ATOM 683 C C . PHE A 1 88 ? 7.847 1.965 -18.058 1.00 69.31 88 PHE A C 1
ATOM 685 O O . PHE A 1 88 ? 7.419 2.939 -18.676 1.00 69.31 88 PHE A O 1
ATOM 692 N N . CYS A 1 89 ? 7.033 0.979 -17.704 1.00 73.31 89 CYS A N 1
ATOM 693 C CA . CYS A 1 89 ? 5.607 0.982 -17.989 1.00 73.31 89 CYS A CA 1
ATOM 694 C C . CYS A 1 89 ? 4.871 2.089 -17.201 1.00 73.31 89 CYS A C 1
ATOM 696 O O . CYS A 1 89 ? 4.770 2.009 -15.976 1.00 73.31 89 CYS A O 1
ATOM 698 N N . ILE A 1 90 ? 4.304 3.095 -17.887 1.00 81.12 90 ILE A N 1
ATOM 699 C CA . ILE A 1 90 ? 3.543 4.201 -17.259 1.00 81.12 90 ILE A CA 1
ATOM 700 C C . ILE A 1 90 ? 2.348 3.712 -16.423 1.00 81.12 90 ILE A C 1
ATOM 702 O O . ILE A 1 90 ? 1.939 4.367 -15.464 1.00 81.12 90 ILE A O 1
ATOM 706 N N . TYR A 1 91 ? 1.812 2.529 -16.738 1.00 82.06 91 TYR A N 1
ATOM 707 C CA . TYR A 1 91 ? 0.682 1.946 -16.019 1.0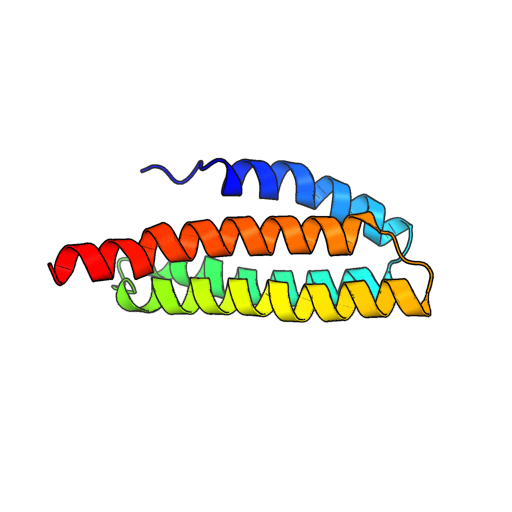0 82.06 91 TYR A CA 1
ATOM 708 C C . TYR A 1 91 ? 1.012 1.597 -14.564 1.00 82.06 91 TYR A C 1
ATOM 710 O O . TYR A 1 91 ? 0.118 1.628 -13.726 1.00 82.06 91 TYR A O 1
ATOM 718 N N . ALA A 1 92 ? 2.276 1.323 -14.235 1.00 83.06 92 ALA A N 1
ATOM 719 C CA . ALA A 1 92 ? 2.676 0.973 -12.877 1.00 83.06 92 ALA A CA 1
ATOM 720 C C . ALA A 1 92 ? 2.584 2.152 -11.881 1.00 83.06 92 ALA A C 1
ATOM 722 O O . ALA A 1 92 ? 1.861 2.017 -10.893 1.00 83.06 92 ALA A O 1
ATOM 723 N N . PRO A 1 93 ? 3.211 3.328 -12.115 1.00 86.50 93 PRO A N 1
ATOM 724 C CA . PRO A 1 93 ? 3.023 4.482 -11.234 1.00 86.50 93 PRO A CA 1
ATOM 725 C C . PRO A 1 93 ? 1.576 5.003 -11.248 1.00 86.50 93 PRO A C 1
ATOM 727 O O . PRO A 1 93 ? 1.089 5.476 -10.224 1.00 86.50 93 PRO A O 1
ATOM 730 N N . MET A 1 94 ? 0.848 4.878 -12.367 1.00 89.25 94 MET A N 1
ATOM 731 C CA . MET A 1 94 ? -0.582 5.220 -12.413 1.00 89.25 94 MET A CA 1
ATOM 732 C C . MET A 1 94 ? -1.428 4.300 -11.526 1.00 89.25 94 MET A C 1
ATOM 734 O O . MET A 1 94 ? -2.328 4.764 -10.822 1.00 89.25 94 MET A O 1
ATOM 738 N N . TYR A 1 95 ? -1.142 2.998 -11.547 1.00 90.69 95 TYR A N 1
ATOM 739 C CA . TYR A 1 95 ? -1.821 2.031 -10.701 1.00 90.69 95 TYR A CA 1
ATOM 740 C C . TYR A 1 95 ? -1.535 2.282 -9.221 1.00 90.69 95 TYR A C 1
ATOM 742 O O . TYR A 1 95 ? -2.469 2.347 -8.419 1.00 90.69 95 TYR A O 1
ATOM 750 N N . ASP A 1 96 ? -0.269 2.488 -8.865 1.00 91.25 96 ASP A N 1
ATOM 751 C CA . ASP A 1 96 ? 0.136 2.777 -7.491 1.00 91.25 96 ASP A CA 1
ATOM 752 C C . ASP A 1 96 ? -0.529 4.062 -6.961 1.00 91.25 96 ASP A C 1
ATOM 754 O O . ASP A 1 96 ? -1.117 4.059 -5.877 1.00 91.25 96 ASP A O 1
ATOM 758 N N . LEU A 1 97 ? -0.603 5.113 -7.788 1.00 93.00 97 LEU A N 1
ATOM 759 C CA . LEU A 1 97 ? -1.360 6.326 -7.469 1.00 93.00 97 LEU A CA 1
ATOM 760 C C . LEU A 1 97 ? -2.851 6.035 -7.231 1.00 93.00 97 LEU A C 1
ATOM 762 O O . LEU A 1 97 ? -3.436 6.552 -6.276 1.00 93.00 97 LEU A O 1
ATOM 766 N N . SER A 1 98 ? -3.478 5.196 -8.063 1.00 94.25 98 SER A N 1
ATOM 767 C CA . SER A 1 98 ? -4.884 4.811 -7.871 1.00 94.25 98 SER A CA 1
ATOM 768 C C . SER A 1 98 ? -5.104 4.105 -6.526 1.00 94.25 98 SER A C 1
ATOM 770 O O . SER A 1 98 ? -6.070 4.400 -5.815 1.00 94.25 98 SER A O 1
ATOM 772 N N . MET A 1 99 ? -4.171 3.234 -6.132 1.00 93.94 99 MET A N 1
ATOM 773 C CA . MET A 1 99 ? -4.209 2.517 -4.861 1.00 93.94 99 MET A CA 1
ATOM 774 C C . MET A 1 99 ? -3.998 3.455 -3.677 1.00 93.94 99 MET A C 1
ATOM 776 O O . MET A 1 99 ? -4.760 3.385 -2.710 1.00 93.94 99 MET A O 1
ATOM 780 N N . LEU A 1 100 ? -3.043 4.383 -3.774 1.00 94.69 100 LEU A N 1
ATOM 781 C CA . LEU A 1 100 ? -2.804 5.407 -2.761 1.00 94.69 100 LEU A CA 1
ATOM 782 C C . LEU A 1 100 ? -4.062 6.246 -2.506 1.00 94.69 100 LEU A C 1
ATOM 784 O O . LEU A 1 100 ? -4.420 6.477 -1.349 1.00 94.69 100 LEU A O 1
ATOM 788 N N . LEU A 1 101 ? -4.765 6.668 -3.561 1.00 94.81 101 LEU A N 1
ATOM 789 C CA . LEU A 1 101 ? -5.998 7.451 -3.443 1.00 94.81 101 LEU A CA 1
ATOM 790 C C . LEU A 1 101 ? -7.125 6.652 -2.780 1.00 94.81 101 LEU A C 1
ATOM 792 O O . LEU A 1 101 ? -7.767 7.152 -1.854 1.00 94.81 101 LEU A O 1
ATOM 796 N N . LEU A 1 102 ? -7.345 5.403 -3.199 1.00 93.56 102 LEU A N 1
ATOM 797 C CA . LEU A 1 102 ? -8.392 4.556 -2.622 1.00 93.56 102 LEU A CA 1
ATOM 798 C C . LEU A 1 102 ? -8.111 4.203 -1.155 1.00 93.56 102 LEU A C 1
ATOM 800 O O . LEU A 1 102 ? -9.025 4.225 -0.327 1.00 93.56 102 LEU A O 1
ATOM 804 N N . PHE A 1 103 ? -6.854 3.918 -0.805 1.00 93.06 103 PHE A N 1
ATOM 805 C CA . PHE A 1 103 ? -6.456 3.688 0.584 1.00 93.06 103 PHE A CA 1
ATOM 806 C C . PHE A 1 103 ? -6.539 4.957 1.430 1.00 93.06 103 PHE A C 1
ATOM 808 O O . PHE A 1 103 ? -6.928 4.885 2.597 1.00 93.06 103 PHE A O 1
ATOM 815 N N . SER A 1 104 ? -6.227 6.119 0.856 1.00 92.69 104 SER A N 1
ATOM 816 C CA . SER A 1 104 ? -6.366 7.409 1.536 1.00 92.69 104 SER A CA 1
ATOM 817 C C . SER A 1 104 ? -7.832 7.739 1.813 1.00 92.69 104 SER A C 1
ATOM 819 O O . SER A 1 104 ? -8.168 8.140 2.928 1.00 92.69 104 SER A O 1
ATOM 821 N N . ASP A 1 105 ? -8.725 7.500 0.848 1.00 93.62 105 ASP A N 1
ATOM 822 C CA . ASP A 1 105 ? -10.174 7.637 1.026 1.00 93.62 105 ASP A CA 1
ATOM 823 C C . ASP A 1 105 ? -10.703 6.677 2.104 1.00 93.62 105 ASP A C 1
ATOM 825 O O . ASP A 1 105 ? -11.423 7.093 3.020 1.00 93.62 105 ASP A O 1
ATOM 829 N N . PHE A 1 106 ? -10.280 5.409 2.063 1.00 91.12 106 PHE A N 1
ATOM 830 C CA . PHE A 1 106 ? -10.588 4.434 3.108 1.00 91.12 106 PHE A CA 1
ATOM 831 C C . PHE A 1 106 ? -10.111 4.916 4.484 1.00 91.12 106 PHE A C 1
ATOM 833 O O . PHE A 1 106 ? -10.886 4.904 5.443 1.00 91.12 106 PHE A O 1
ATOM 840 N N . TYR A 1 107 ? -8.864 5.378 4.590 1.00 91.06 107 TYR A N 1
ATOM 841 C CA . TYR A 1 107 ? -8.280 5.850 5.841 1.00 91.06 107 TYR A CA 1
ATOM 842 C C . TYR A 1 107 ? -9.016 7.082 6.382 1.00 91.06 107 TYR A C 1
ATOM 844 O O . TYR A 1 107 ? -9.344 7.146 7.573 1.00 91.06 107 TYR A O 1
ATOM 852 N N . TYR A 1 108 ? -9.344 8.035 5.509 1.00 91.38 108 TYR A N 1
ATOM 853 C CA . TYR A 1 108 ? -10.109 9.223 5.865 1.00 91.38 108 TYR A CA 1
ATOM 854 C C . TYR A 1 108 ? -11.487 8.853 6.423 1.00 91.38 108 TYR A C 1
ATOM 856 O O . TYR A 1 108 ? -11.838 9.271 7.531 1.00 91.38 108 TYR A O 1
ATOM 864 N N . LYS A 1 109 ? -12.243 8.010 5.709 1.00 89.19 109 LYS A N 1
ATOM 865 C CA . LYS A 1 109 ? -13.584 7.570 6.124 1.00 89.19 109 LYS A CA 1
ATOM 866 C C . LYS A 1 109 ? -13.550 6.733 7.405 1.00 89.19 109 LYS A C 1
ATOM 868 O O . LYS A 1 109 ? -14.381 6.934 8.288 1.00 89.19 109 LYS A O 1
ATOM 873 N N . ALA A 1 110 ? -12.592 5.814 7.532 1.00 87.81 110 ALA A N 1
ATOM 874 C CA . ALA A 1 110 ? -12.523 4.878 8.652 1.00 87.81 110 ALA A CA 1
ATOM 875 C C . ALA A 1 110 ? -12.002 5.512 9.953 1.00 87.81 110 ALA A C 1
ATOM 877 O O . ALA A 1 110 ? -12.469 5.138 11.034 1.00 87.81 110 ALA A O 1
ATOM 878 N N . TYR A 1 111 ? -11.053 6.453 9.866 1.00 87.94 111 TYR A N 1
ATOM 879 C CA . TYR A 1 111 ? -10.329 6.967 11.035 1.00 87.94 111 TYR A CA 1
ATOM 880 C C . TYR A 1 111 ? -10.500 8.466 11.283 1.00 87.94 111 TYR A C 1
ATOM 882 O O . TYR A 1 111 ? -10.647 8.859 12.439 1.00 87.94 111 TYR A O 1
ATOM 890 N N . ILE A 1 112 ? -10.465 9.311 10.248 1.00 87.69 112 ILE A N 1
ATOM 891 C CA . ILE A 1 112 ? -10.509 10.773 10.422 1.00 87.69 112 ILE A CA 1
ATOM 892 C C . ILE A 1 112 ? -11.952 11.237 10.607 1.00 87.69 112 ILE A C 1
ATOM 894 O O . ILE A 1 112 ? -12.278 11.795 11.655 1.00 87.69 112 ILE A O 1
ATOM 898 N N . LYS A 1 113 ? -12.835 10.940 9.647 1.00 87.75 113 LYS A N 1
ATOM 899 C CA . LYS A 1 113 ? -14.247 11.345 9.694 1.00 87.75 113 LYS A CA 1
ATOM 900 C C . LYS A 1 113 ? -14.936 10.833 10.962 1.00 87.75 113 LYS A C 1
ATOM 902 O O . LYS A 1 113 ? -15.497 11.613 11.723 1.00 87.75 113 LYS A O 1
ATOM 907 N N . LYS A 1 114 ? -14.763 9.544 11.268 1.00 81.31 114 LYS A N 1
ATOM 908 C CA . LYS A 1 114 ? -15.315 8.914 12.478 1.00 81.31 114 LYS A CA 1
ATOM 909 C C . LYS A 1 114 ? -14.783 9.521 13.785 1.00 81.31 114 LYS A C 1
ATOM 911 O O . LYS A 1 114 ? -15.486 9.543 14.791 1.00 81.31 114 LYS A O 1
ATOM 916 N N . ARG A 1 115 ? -13.532 9.999 13.806 1.00 80.25 115 ARG A N 1
ATOM 917 C CA . ARG A 1 115 ? -12.958 10.694 14.973 1.00 80.25 115 ARG A CA 1
ATOM 918 C C . ARG A 1 115 ? -13.548 12.092 15.143 1.00 80.25 115 ARG A C 1
ATOM 920 O O . ARG A 1 115 ? -13.701 12.516 16.282 1.00 80.25 115 ARG A O 1
ATOM 927 N N . HIS A 1 116 ? -13.847 12.790 14.049 1.00 73.31 116 HIS A N 1
ATOM 928 C CA . HIS A 1 116 ? -14.525 14.088 14.088 1.00 73.31 116 HIS A CA 1
ATOM 929 C C . HIS A 1 116 ? -15.966 13.943 14.590 1.00 73.31 116 HIS A C 1
ATOM 931 O O . HIS A 1 116 ? -16.353 14.668 15.494 1.00 73.31 116 HIS A O 1
ATOM 937 N N . GLU A 1 117 ? -16.709 12.948 14.100 1.00 76.69 117 GLU A N 1
ATOM 938 C CA . GLU A 1 117 ? -18.083 12.659 14.549 1.00 76.69 117 GLU A CA 1
ATOM 939 C C . GLU A 1 117 ? -18.166 12.266 16.031 1.00 76.69 117 GLU A C 1
ATOM 941 O O . GLU A 1 117 ? -19.145 12.577 16.685 1.00 76.69 117 GLU A O 1
ATOM 946 N N . LYS A 1 118 ? -17.140 11.607 16.590 1.00 68.31 118 LYS A N 1
ATOM 947 C CA . LYS A 1 118 ? -17.074 11.293 18.032 1.00 68.31 118 LYS A CA 1
ATOM 948 C C . LYS A 1 118 ? -16.718 12.486 18.929 1.00 68.31 118 LYS A C 1
ATOM 950 O O . LYS A 1 118 ? -16.776 12.347 20.147 1.00 68.31 118 LYS A O 1
ATOM 955 N N . LYS A 1 119 ? -16.211 13.576 18.350 1.00 59.19 119 LYS A N 1
ATOM 956 C CA . LYS A 1 119 ? -15.793 14.787 19.073 1.00 59.19 119 LYS A CA 1
ATOM 957 C C . LYS A 1 119 ? -16.842 15.903 19.024 1.00 59.19 119 LYS A C 1
ATOM 959 O O . LYS A 1 119 ? -16.710 16.835 19.812 1.00 59.19 119 LYS A O 1
ATOM 964 N N . ALA A 1 120 ? -17.777 15.831 18.077 1.00 57.03 120 ALA A N 1
ATOM 965 C CA . ALA A 1 120 ? -18.961 16.684 17.994 1.00 57.03 120 ALA A CA 1
ATOM 966 C C . ALA A 1 120 ? -20.061 16.135 18.910 1.00 57.03 120 ALA A C 1
ATOM 968 O O . ALA A 1 120 ? -20.819 16.968 19.446 1.00 57.03 120 ALA A O 1
#

Organism: NCBI:txid180227

pLDDT: mean 86.15, std 9.46, range [41.72, 95.81]

Foldseek 3Di:
DPPPDPLVCVCVVPVVVVLVVQCVPPVPLSVVLVVLVVVLVVVVVVLVVCVVVVHPPVVCPLVSLVSVLVSLVVSLVSQVVCCVPPVGDPVRNVVSVVSNVVSVVVSCVVPVVVVVVVVD

Sequence (120 aa):
FRQLTFLHIYHHASILVLAEAGTVTYAAPVSIGDSLNCFVHIVMYFYWAMLAAGVDMSGYKKIVTQIQLLQFVLGGILLTYGYLQGGFCIYAPMYDLSMLLLFSDFYYKAYIKKRHEKKA

Radius of gyration: 16.07 Å; chains: 1; bounding box: 34×33×41 Å

InterPro domains:
  IPR002076 ELO family [PF01151] (2-119)
  IPR002076 ELO family [PTHR11157] (2-114)

Secondary structure (DSSP, 8-state):
-----HHHHHHHHHHHHHHHHHHHHHHHHHHHHHHHHHHHHHHHHHHHHHHHTT---GGGHHHHHHHHHHHHHHHHHHHHHHHHHH---THHHHHHHHHHHHHHHHHIIIIIIHHHHTT-